Protein AF-A0A914T1E2-F1 (afdb_monomer)

Structure (mmCIF, N/CA/C/O backbone):
data_AF-A0A914T1E2-F1
#
_entry.id   AF-A0A914T1E2-F1
#
loop_
_atom_site.group_PDB
_atom_site.id
_atom_site.type_symbol
_atom_site.label_atom_id
_atom_site.label_alt_id
_atom_site.label_comp_id
_atom_site.label_asym_id
_atom_site.label_entity_id
_atom_site.label_seq_id
_atom_site.pdbx_PDB_ins_code
_atom_site.Cartn_x
_atom_site.Cartn_y
_atom_site.Cartn_z
_atom_site.occupancy
_atom_site.B_iso_or_equiv
_atom_site.auth_seq_id
_atom_site.auth_comp_id
_atom_site.auth_asym_id
_atom_site.auth_atom_id
_atom_site.pdbx_PDB_model_num
ATOM 1 N N . MET A 1 1 ? 23.874 7.854 -19.571 1.00 35.34 1 MET A N 1
ATOM 2 C CA . MET A 1 1 ? 23.083 9.103 -19.576 1.00 35.34 1 MET A CA 1
ATOM 3 C C . MET A 1 1 ? 22.327 9.165 -20.887 1.00 35.34 1 MET A C 1
ATOM 5 O O . MET A 1 1 ? 22.947 9.419 -21.907 1.00 35.34 1 MET A O 1
ATOM 9 N N . VAL A 1 2 ? 21.032 8.847 -20.894 1.00 40.78 2 VAL A N 1
ATOM 10 C CA . VAL A 1 2 ? 20.193 9.049 -22.085 1.00 40.78 2 VAL A CA 1
ATOM 11 C C . VAL A 1 2 ? 19.486 10.383 -21.894 1.00 40.78 2 VAL A C 1
ATOM 13 O O . VAL A 1 2 ? 18.602 10.505 -21.051 1.00 40.78 2 VAL A O 1
ATOM 16 N N . PHE A 1 3 ? 19.952 11.397 -22.621 1.00 44.34 3 PHE A N 1
ATOM 17 C CA . PHE A 1 3 ? 19.283 12.688 -22.729 1.00 44.34 3 PHE A CA 1
ATOM 18 C C . PHE A 1 3 ? 17.982 12.494 -23.516 1.00 44.34 3 PHE A C 1
ATOM 20 O O . PHE A 1 3 ? 18.002 12.184 -24.705 1.00 44.34 3 PHE A O 1
ATOM 27 N N . PHE A 1 4 ? 16.846 12.647 -22.840 1.00 51.22 4 PHE A N 1
ATOM 28 C CA . PHE A 1 4 ? 15.524 12.639 -23.454 1.00 51.22 4 PHE A CA 1
ATOM 29 C C . PHE A 1 4 ? 15.223 14.019 -24.054 1.00 51.22 4 PHE A C 1
ATOM 31 O O . PHE A 1 4 ? 14.837 14.937 -23.336 1.00 51.22 4 PHE A O 1
ATOM 38 N N . HIS A 1 5 ? 15.373 14.172 -25.370 1.00 50.19 5 HIS A N 1
ATOM 39 C CA . HIS A 1 5 ? 14.906 15.356 -26.098 1.00 50.19 5 HIS A CA 1
ATOM 40 C C . HIS A 1 5 ? 13.687 14.995 -26.956 1.00 50.19 5 HIS A C 1
ATOM 42 O O . HIS A 1 5 ? 13.822 14.475 -28.059 1.00 50.19 5 HIS A O 1
ATOM 48 N N . GLY A 1 6 ? 12.483 15.260 -26.437 1.00 64.19 6 GLY A N 1
ATOM 49 C CA . GLY A 1 6 ? 11.242 15.231 -27.218 1.00 64.19 6 GLY A CA 1
ATOM 50 C C . GLY A 1 6 ? 9.964 15.152 -26.363 1.00 64.19 6 GLY A C 1
ATOM 51 O O . GLY A 1 6 ? 9.977 14.519 -25.307 1.00 64.19 6 GLY A O 1
ATOM 52 N N . PRO A 1 7 ? 8.833 15.735 -26.808 1.00 65.69 7 PRO A N 1
ATOM 53 C CA . PRO A 1 7 ? 7.555 15.677 -26.084 1.00 65.69 7 PRO A CA 1
ATOM 54 C C . PRO A 1 7 ? 7.011 14.243 -25.943 1.00 65.69 7 PRO A C 1
ATOM 56 O O . PRO A 1 7 ? 6.382 13.911 -24.942 1.00 65.69 7 PRO A O 1
ATOM 59 N N . PHE A 1 8 ? 7.323 13.365 -26.901 1.00 67.00 8 PHE A N 1
ATOM 60 C CA . PHE A 1 8 ? 6.950 11.945 -26.865 1.00 67.00 8 PHE A CA 1
ATOM 61 C C . PHE A 1 8 ? 7.607 11.178 -25.712 1.00 67.00 8 PHE A C 1
ATOM 63 O O . PHE A 1 8 ? 6.978 10.346 -25.069 1.00 67.00 8 PHE A O 1
ATOM 70 N N . ALA A 1 9 ? 8.863 11.492 -25.409 1.00 67.69 9 ALA A N 1
ATOM 71 C CA . ALA A 1 9 ? 9.599 10.865 -24.323 1.00 67.69 9 ALA A CA 1
ATOM 72 C C . ALA A 1 9 ? 9.061 11.239 -22.936 1.00 67.69 9 ALA A C 1
ATOM 74 O O . ALA A 1 9 ? 8.952 10.390 -22.051 1.00 67.69 9 ALA A O 1
ATOM 75 N N . ALA A 1 10 ? 8.707 12.512 -22.755 1.00 71.88 10 ALA A N 1
ATOM 76 C CA . ALA A 1 10 ? 8.104 12.990 -21.518 1.00 71.88 10 ALA A CA 1
ATOM 77 C C . ALA A 1 10 ? 6.732 12.337 -21.277 1.00 71.88 10 ALA A C 1
ATOM 79 O O . ALA A 1 10 ? 6.429 11.944 -20.151 1.00 71.88 10 ALA A O 1
ATOM 80 N N . ALA A 1 11 ? 5.930 12.155 -22.331 1.00 77.31 11 ALA A N 1
ATOM 81 C CA . ALA A 1 11 ? 4.633 11.488 -22.240 1.00 77.31 11 ALA A CA 1
ATOM 82 C C . ALA A 1 11 ? 4.756 10.020 -21.790 1.00 77.31 11 ALA A C 1
ATOM 84 O O . ALA A 1 11 ? 4.030 9.590 -20.894 1.00 77.31 11 ALA A O 1
ATOM 85 N N . GLU A 1 12 ? 5.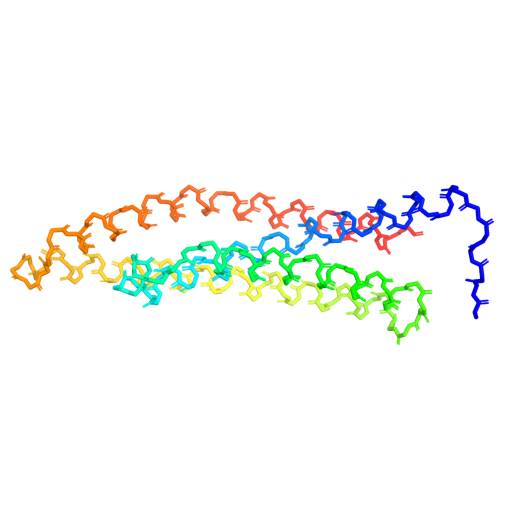706 9.264 -22.345 1.00 78.00 12 GLU A N 1
ATOM 86 C CA . GLU A 1 12 ? 5.944 7.871 -21.943 1.00 78.00 12 GLU A CA 1
ATOM 87 C C . GLU A 1 12 ? 6.436 7.758 -20.489 1.00 78.00 12 GLU A C 1
ATOM 89 O O . GLU A 1 12 ? 5.991 6.880 -19.749 1.00 78.00 12 GLU A O 1
ATOM 94 N N . MET A 1 13 ? 7.270 8.698 -20.033 1.00 78.38 13 MET A N 1
ATOM 95 C CA . MET A 1 13 ? 7.701 8.769 -18.633 1.00 78.38 13 MET A CA 1
ATOM 96 C C . MET A 1 13 ? 6.540 9.044 -17.675 1.00 78.38 13 MET A C 1
ATOM 98 O O . MET A 1 13 ? 6.413 8.375 -16.650 1.00 78.38 13 MET A O 1
ATOM 102 N N . ILE A 1 14 ? 5.660 9.988 -18.015 1.00 82.56 14 ILE A N 1
ATOM 103 C CA . ILE A 1 14 ? 4.472 10.299 -17.207 1.00 82.56 14 ILE A CA 1
ATOM 104 C C . ILE A 1 14 ? 3.549 9.079 -17.119 1.00 82.56 14 ILE A C 1
ATOM 106 O O . ILE A 1 14 ? 3.056 8.756 -16.037 1.00 82.56 14 ILE A O 1
ATOM 110 N N . ARG A 1 15 ? 3.349 8.362 -18.232 1.00 83.19 15 ARG A N 1
ATOM 111 C CA . ARG A 1 15 ? 2.560 7.123 -18.251 1.00 83.19 15 ARG A CA 1
ATOM 112 C C . ARG A 1 15 ? 3.163 6.056 -17.342 1.00 83.19 15 ARG A C 1
ATOM 114 O O . ARG A 1 15 ? 2.433 5.458 -16.555 1.00 83.19 15 ARG A O 1
ATOM 121 N N . LEU A 1 16 ? 4.477 5.849 -17.413 1.00 82.38 16 LEU A N 1
ATOM 122 C CA . LEU A 1 16 ? 5.173 4.866 -16.586 1.00 82.38 16 LEU A CA 1
ATOM 123 C C . LEU A 1 16 ? 5.075 5.209 -15.091 1.00 82.38 16 LEU A C 1
ATOM 125 O O . LEU A 1 16 ? 4.759 4.336 -14.284 1.00 82.38 16 LEU A O 1
ATOM 129 N N . VAL A 1 17 ? 5.254 6.484 -14.726 1.00 86.81 17 VAL A N 1
ATOM 130 C CA . VAL A 1 17 ? 5.055 6.961 -13.346 1.00 86.81 17 VAL A CA 1
ATOM 131 C C . VAL A 1 17 ? 3.617 6.728 -12.892 1.00 86.81 17 VAL A C 1
ATOM 133 O O . VAL A 1 17 ? 3.413 6.239 -11.784 1.00 86.81 17 VAL A O 1
ATOM 136 N N . GLY A 1 18 ? 2.625 7.005 -13.741 1.00 85.00 18 GLY A N 1
ATOM 137 C CA . GLY A 1 18 ? 1.217 6.740 -13.442 1.00 85.00 18 GLY A CA 1
ATOM 138 C C . GLY A 1 18 ? 0.933 5.259 -13.170 1.00 85.00 18 GLY A C 1
ATOM 139 O O . GLY A 1 18 ? 0.284 4.926 -12.178 1.00 85.00 18 GLY A O 1
ATOM 140 N N . CYS A 1 19 ? 1.476 4.355 -13.992 1.00 82.44 19 CYS A N 1
ATOM 141 C CA . CYS A 1 19 ? 1.360 2.912 -13.773 1.00 82.44 19 CYS A CA 1
ATOM 142 C C . CYS A 1 19 ? 2.022 2.477 -12.456 1.00 82.44 19 CYS A C 1
ATOM 144 O O . CYS A 1 19 ? 1.422 1.736 -11.679 1.00 82.44 19 CYS A O 1
ATOM 146 N N . CYS A 1 20 ? 3.224 2.975 -12.155 1.00 83.00 20 CYS A N 1
ATOM 147 C CA . CYS A 1 20 ? 3.893 2.686 -10.886 1.00 83.00 20 CYS A CA 1
ATOM 148 C C . CYS A 1 20 ? 3.140 3.269 -9.679 1.00 83.00 20 CYS A C 1
ATOM 150 O O . CYS A 1 20 ? 3.057 2.618 -8.641 1.00 83.00 20 CYS A O 1
ATOM 152 N N . ALA A 1 21 ? 2.535 4.452 -9.804 1.00 86.44 21 ALA A N 1
ATOM 153 C CA . ALA A 1 21 ? 1.718 5.049 -8.748 1.00 86.44 21 ALA A CA 1
ATOM 154 C C . ALA A 1 21 ? 0.475 4.206 -8.442 1.00 86.44 21 ALA A C 1
ATOM 156 O O . ALA A 1 21 ? 0.078 4.105 -7.280 1.00 86.44 21 ALA A O 1
ATOM 157 N N . PHE A 1 22 ? -0.109 3.554 -9.451 1.00 84.00 22 PHE A N 1
ATOM 158 C CA . PHE A 1 22 ? -1.199 2.601 -9.251 1.00 84.00 22 PHE A CA 1
ATOM 159 C C . PHE A 1 22 ? -0.750 1.366 -8.450 1.00 84.00 22 PHE A C 1
ATOM 161 O O . PHE A 1 22 ? -1.449 0.948 -7.525 1.00 84.00 22 PHE A O 1
ATOM 168 N N . LEU A 1 23 ? 0.460 0.848 -8.705 1.00 83.19 23 LEU A N 1
ATOM 169 C CA . LEU A 1 23 ? 1.031 -0.260 -7.923 1.00 83.19 23 LEU A CA 1
ATOM 170 C C . LEU A 1 23 ? 1.160 0.089 -6.431 1.00 83.19 23 LEU A C 1
ATOM 172 O O . LEU A 1 23 ? 0.872 -0.742 -5.568 1.00 83.19 23 LEU A O 1
ATOM 176 N N . PHE A 1 24 ? 1.527 1.335 -6.120 1.00 85.50 24 PHE A N 1
ATOM 177 C CA . PHE A 1 24 ? 1.644 1.826 -4.745 1.00 85.50 24 PHE A CA 1
ATOM 178 C C . PHE A 1 24 ? 0.315 2.264 -4.108 1.00 85.50 24 PHE A C 1
ATOM 180 O O . PHE A 1 24 ? 0.276 2.518 -2.905 1.00 85.50 24 PHE A O 1
ATOM 187 N N . ALA A 1 25 ? -0.794 2.308 -4.852 1.00 84.31 25 ALA A N 1
ATOM 188 C CA . ALA A 1 25 ? -2.086 2.717 -4.297 1.00 84.31 25 ALA A CA 1
ATOM 189 C C . ALA A 1 25 ? -2.545 1.775 -3.171 1.00 84.31 25 ALA A C 1
ATOM 191 O O . ALA A 1 25 ? -2.965 2.221 -2.104 1.00 84.31 25 ALA A O 1
ATOM 192 N N . CYS A 1 26 ? -2.406 0.463 -3.378 1.00 83.88 26 CYS A N 1
ATOM 193 C CA . CYS A 1 26 ? -2.817 -0.554 -2.411 1.00 83.88 26 CYS A CA 1
ATOM 194 C C . CYS A 1 26 ? -2.074 -0.460 -1.057 1.00 83.88 26 CYS A C 1
ATOM 196 O O . CYS A 1 26 ? -2.753 -0.365 -0.031 1.00 83.88 26 CYS A O 1
ATOM 198 N N . PRO A 1 27 ? -0.724 -0.447 -0.998 1.00 84.44 27 PRO A N 1
ATOM 199 C CA . PRO A 1 27 ? -0.008 -0.257 0.267 1.00 84.44 27 PRO A CA 1
ATOM 200 C C . PRO A 1 27 ? -0.359 1.071 0.947 1.00 84.44 27 PRO A C 1
ATOM 202 O O . PRO A 1 27 ? -0.550 1.102 2.162 1.00 84.44 27 PRO A O 1
ATOM 205 N N . CYS A 1 28 ? -0.525 2.150 0.180 1.00 86.00 28 CYS A N 1
ATOM 206 C CA . CYS A 1 28 ? -0.910 3.453 0.715 1.00 86.00 28 CYS A CA 1
ATOM 207 C C . CYS A 1 28 ? -2.292 3.445 1.390 1.00 86.00 28 CYS A C 1
ATOM 209 O O . CYS A 1 28 ? -2.432 4.005 2.479 1.00 86.00 28 CYS A O 1
ATOM 211 N N . PHE A 1 29 ? -3.288 2.757 0.822 1.00 84.50 29 PHE A N 1
ATOM 212 C CA . PHE A 1 29 ? -4.588 2.573 1.481 1.00 84.50 29 PHE A CA 1
ATOM 213 C C . PHE A 1 29 ? -4.464 1.816 2.807 1.00 84.50 29 PHE A C 1
ATOM 215 O O . PHE A 1 29 ? -5.102 2.180 3.793 1.00 84.50 29 PHE A O 1
ATOM 222 N N . VAL A 1 30 ? -3.626 0.779 2.873 1.00 85.44 30 VAL A N 1
ATOM 223 C CA . VAL A 1 30 ? -3.424 0.028 4.122 1.00 85.44 30 VAL A CA 1
ATOM 224 C C . VAL A 1 30 ? -2.737 0.888 5.185 1.00 85.44 30 VAL A C 1
ATOM 226 O O . VAL A 1 30 ? -3.134 0.834 6.349 1.00 85.44 30 VAL A O 1
ATOM 229 N N . VAL A 1 31 ? -1.777 1.734 4.801 1.00 85.69 31 VAL A N 1
ATOM 230 C CA . VAL A 1 31 ? -1.141 2.707 5.709 1.00 85.69 31 VAL A CA 1
ATOM 231 C C . VAL A 1 31 ? -2.156 3.726 6.232 1.00 85.69 31 VAL A C 1
ATOM 233 O O . VAL A 1 31 ? -2.203 3.981 7.433 1.00 85.69 31 VAL A O 1
ATOM 236 N N . GLU A 1 32 ? -3.020 4.262 5.369 1.00 84.00 32 GLU A N 1
ATOM 237 C CA . GLU A 1 32 ? -4.103 5.164 5.779 1.00 84.00 32 GLU A CA 1
ATOM 238 C C . GLU A 1 32 ? -5.014 4.500 6.830 1.00 84.00 32 GLU A C 1
ATOM 240 O O . GLU A 1 32 ? -5.311 5.091 7.874 1.00 84.00 32 GLU A O 1
ATOM 245 N N . ARG A 1 33 ? -5.385 3.229 6.618 1.00 82.75 33 ARG A N 1
ATOM 246 C CA . ARG A 1 33 ? -6.201 2.456 7.571 1.00 82.75 33 ARG A CA 1
ATOM 247 C C . ARG A 1 33 ? -5.468 2.111 8.859 1.00 82.75 33 ARG A C 1
ATOM 249 O O . ARG A 1 33 ? -6.090 2.091 9.925 1.00 82.75 33 ARG A O 1
ATOM 256 N N . PHE A 1 34 ? -4.165 1.861 8.787 1.00 83.38 34 PHE A N 1
ATOM 257 C CA . PHE A 1 34 ? -3.319 1.681 9.960 1.00 83.38 34 PHE A CA 1
ATOM 258 C C . PHE A 1 34 ? -3.348 2.936 10.839 1.00 83.38 34 PHE A C 1
ATOM 260 O O . PHE A 1 34 ? -3.626 2.847 12.038 1.00 83.38 34 PHE A O 1
ATOM 267 N N . CYS A 1 35 ? -3.173 4.114 10.232 1.00 79.75 35 CYS A N 1
ATOM 268 C CA . CYS A 1 35 ? -3.270 5.395 10.926 1.00 79.75 35 CYS A CA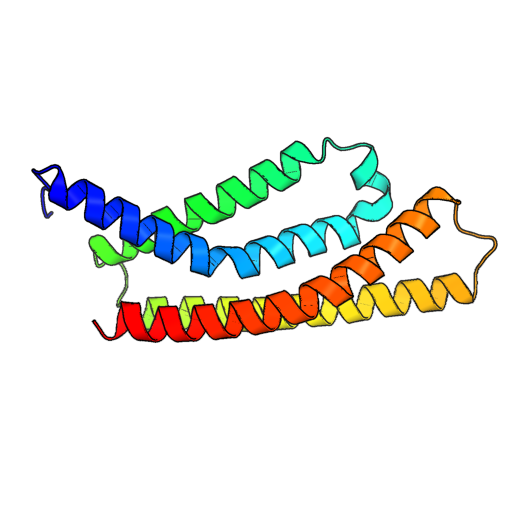 1
ATOM 269 C C . CYS A 1 35 ? -4.663 5.615 11.535 1.00 79.75 35 CYS A C 1
ATOM 271 O O . CYS A 1 35 ? -4.754 5.973 12.708 1.00 79.75 35 CYS A O 1
ATOM 273 N N . ALA A 1 36 ? -5.740 5.339 10.792 1.00 77.88 36 ALA A N 1
ATOM 274 C CA . ALA A 1 36 ? -7.110 5.462 11.301 1.00 77.88 36 ALA A CA 1
ATOM 275 C C . ALA A 1 36 ? -7.392 4.518 12.488 1.00 77.88 36 ALA A C 1
ATOM 277 O O . ALA A 1 36 ? -8.088 4.881 13.434 1.00 77.88 36 ALA A O 1
ATOM 278 N N . THR A 1 37 ? -6.810 3.315 12.471 1.00 77.75 37 THR A N 1
ATOM 279 C CA . THR A 1 37 ? -6.978 2.321 13.540 1.00 77.75 37 THR A CA 1
ATOM 280 C C . THR A 1 37 ? -6.204 2.701 14.808 1.00 77.75 37 THR A C 1
ATOM 282 O O . THR A 1 37 ? -6.710 2.526 15.918 1.00 77.75 37 THR A O 1
ATOM 285 N N . ILE A 1 38 ? -4.978 3.220 14.686 1.00 76.62 38 ILE A N 1
ATOM 286 C CA . ILE A 1 38 ? -4.159 3.606 15.848 1.00 76.62 38 ILE A CA 1
ATOM 287 C C . ILE A 1 38 ? -4.647 4.913 16.466 1.00 76.62 38 ILE A C 1
ATOM 289 O O . ILE A 1 38 ? -4.800 4.996 17.683 1.00 76.62 38 ILE A O 1
ATOM 293 N N . PHE A 1 39 ? -4.919 5.923 15.643 1.00 71.75 39 PHE A N 1
ATOM 294 C CA . PHE A 1 39 ? -5.203 7.275 16.110 1.00 71.75 39 PHE A CA 1
ATOM 295 C C . PHE A 1 39 ? -6.696 7.555 16.306 1.00 71.75 39 PHE A C 1
ATOM 297 O O . PHE A 1 39 ? -7.083 8.705 16.163 1.00 71.75 39 PHE A O 1
ATOM 304 N N . LEU A 1 40 ? -7.525 6.573 16.688 1.00 66.56 40 LEU A N 1
ATOM 305 C CA . LEU A 1 40 ? -8.991 6.725 16.819 1.00 66.56 40 LEU A CA 1
ATOM 306 C C . LEU A 1 40 ? -9.410 8.056 17.488 1.00 66.56 40 LEU A C 1
ATOM 308 O O . LEU A 1 40 ? -10.205 8.811 16.944 1.00 66.56 40 LEU A O 1
ATOM 312 N N . LYS A 1 41 ? -8.775 8.394 18.619 1.00 61.16 41 LYS A N 1
ATOM 313 C CA . LYS A 1 41 ? -9.057 9.605 19.413 1.00 61.16 41 LYS A CA 1
ATOM 314 C C . LYS A 1 41 ? -8.409 10.893 18.879 1.00 61.16 41 LYS A C 1
ATOM 316 O O . LYS A 1 41 ? -8.898 11.981 19.150 1.00 61.16 41 LYS A O 1
ATOM 321 N N . SER A 1 42 ? -7.297 10.782 18.152 1.00 57.22 42 SER A N 1
ATOM 322 C CA . SER A 1 42 ? -6.539 11.928 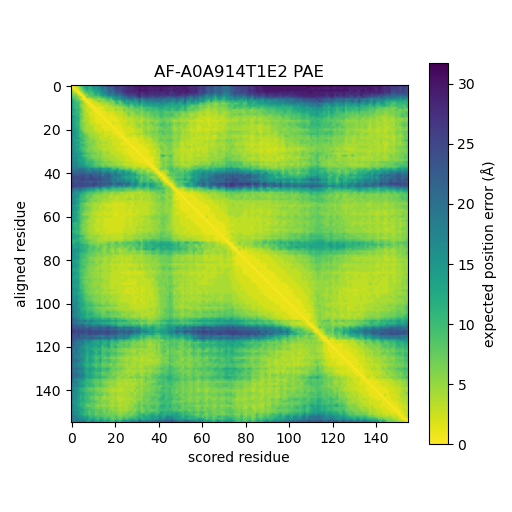17.615 1.00 57.22 42 SER A CA 1
ATOM 323 C C . SER A 1 42 ? -6.907 12.250 16.161 1.00 57.22 42 SER A C 1
ATOM 325 O O . SER A 1 42 ? -6.529 13.299 15.648 1.00 57.22 42 SER A O 1
ATOM 327 N N . TYR A 1 43 ? -7.644 11.355 15.496 1.00 55.59 43 TYR A N 1
ATOM 328 C CA . TYR A 1 43 ? -8.055 11.481 14.100 1.00 55.59 43 TYR A CA 1
ATOM 329 C C . TYR A 1 43 ? -9.108 12.581 13.891 1.00 55.59 43 TYR A C 1
ATOM 331 O O . TYR A 1 43 ? -9.131 13.197 12.831 1.00 55.59 43 TYR A O 1
ATOM 339 N N . GLU A 1 44 ? -9.933 12.883 14.903 1.00 50.06 44 GLU A N 1
ATOM 340 C CA . GLU A 1 44 ? -10.856 14.033 14.880 1.00 50.06 44 GLU A CA 1
ATOM 341 C C . GLU A 1 44 ? -10.129 15.376 15.041 1.00 50.06 44 GLU A C 1
ATOM 343 O O . GLU A 1 44 ? -10.485 16.358 14.392 1.00 50.06 44 GLU A O 1
ATOM 348 N N . THR A 1 45 ? -9.095 15.433 15.886 1.00 56.12 45 THR A N 1
ATOM 349 C CA . THR A 1 45 ? -8.432 16.697 16.255 1.00 56.12 45 THR A CA 1
ATOM 350 C C . THR A 1 45 ? -7.276 17.052 15.317 1.00 56.12 45 THR A C 1
ATOM 352 O O . THR A 1 45 ? -7.009 18.229 15.063 1.00 56.12 45 THR A O 1
ATOM 355 N N . MET A 1 46 ? -6.572 16.055 14.770 1.00 53.62 46 MET A N 1
ATOM 356 C CA . MET A 1 46 ? -5.547 16.277 13.754 1.00 53.62 46 MET A CA 1
ATOM 357 C C . MET A 1 46 ? -6.169 16.313 12.365 1.00 53.62 46 MET A C 1
ATOM 359 O O . MET A 1 46 ? -6.744 15.344 11.890 1.00 53.62 46 MET A O 1
ATOM 363 N N . ARG A 1 47 ? -5.962 17.449 11.698 1.00 59.44 47 ARG A N 1
ATOM 364 C CA . ARG A 1 47 ? -6.336 17.779 10.319 1.00 59.44 47 ARG A CA 1
ATOM 365 C C . ARG A 1 47 ? -6.122 16.585 9.372 1.00 59.44 47 ARG A C 1
ATOM 367 O O . ARG A 1 47 ? -5.038 16.446 8.812 1.00 59.44 47 ARG A O 1
ATOM 374 N N . HIS A 1 48 ? -7.163 15.771 9.189 1.00 66.25 48 HIS A N 1
ATOM 375 C CA . HIS A 1 48 ? -7.284 14.601 8.305 1.00 66.25 48 HIS A CA 1
ATOM 376 C C . HIS A 1 48 ? -6.549 14.779 6.961 1.00 66.25 48 HIS A C 1
ATOM 378 O O . HIS A 1 48 ? -5.824 13.902 6.490 1.00 66.25 48 HIS A O 1
ATOM 384 N N . ASN A 1 49 ? -6.618 15.992 6.411 1.00 72.94 49 ASN A N 1
ATOM 385 C CA . ASN A 1 49 ? -5.957 16.404 5.174 1.00 72.94 49 ASN A CA 1
ATOM 386 C C . ASN A 1 49 ? -4.424 16.243 5.195 1.00 72.94 49 ASN A C 1
ATOM 388 O O . ASN A 1 49 ? -3.830 16.040 4.142 1.00 72.94 49 ASN A O 1
ATOM 392 N N . ARG A 1 50 ? -3.762 16.330 6.358 1.00 79.56 50 ARG A N 1
ATOM 393 C CA . ARG A 1 50 ? -2.307 16.132 6.485 1.00 79.56 50 ARG A CA 1
ATOM 394 C C . ARG A 1 50 ? -1.917 14.666 6.330 1.00 79.56 50 ARG A C 1
ATOM 396 O O . ARG A 1 50 ? -0.930 14.391 5.660 1.00 79.56 50 ARG A O 1
ATOM 403 N N . ILE A 1 51 ? -2.687 13.743 6.912 1.00 80.06 51 ILE A N 1
ATOM 404 C CA . ILE A 1 51 ? -2.433 12.300 6.780 1.00 80.06 51 ILE A CA 1
ATOM 405 C C . ILE A 1 51 ? -2.688 11.877 5.334 1.00 80.06 51 ILE A C 1
ATOM 407 O O . ILE A 1 51 ? -1.824 11.253 4.727 1.00 80.06 51 ILE A O 1
ATOM 411 N N . ILE A 1 52 ? -3.814 12.296 4.746 1.00 82.56 52 ILE A N 1
ATOM 412 C CA . ILE A 1 52 ? -4.100 12.037 3.328 1.00 82.56 52 ILE A CA 1
ATOM 413 C C . ILE A 1 52 ? -3.019 12.643 2.429 1.00 82.56 52 ILE A C 1
ATOM 415 O O . ILE A 1 52 ? -2.492 11.954 1.560 1.00 82.56 52 ILE A O 1
ATOM 419 N N . GLY A 1 53 ? -2.642 13.904 2.657 1.00 85.00 53 GLY A N 1
ATOM 420 C CA . GLY A 1 53 ? -1.588 14.564 1.889 1.00 85.00 53 GLY A CA 1
ATOM 421 C C . GLY A 1 53 ? -0.249 13.830 1.979 1.00 85.00 53 GLY A C 1
ATOM 422 O O . GLY A 1 53 ? 0.416 13.652 0.962 1.00 85.00 53 GLY A O 1
ATOM 423 N N . PHE A 1 54 ? 0.115 13.339 3.167 1.00 87.00 54 PHE A N 1
ATOM 424 C CA . PHE A 1 54 ? 1.315 12.526 3.365 1.00 87.00 54 PHE A CA 1
ATOM 425 C C . PHE A 1 54 ? 1.246 11.197 2.601 1.00 87.00 54 PHE A C 1
ATOM 427 O O . PHE A 1 54 ? 2.206 10.836 1.927 1.00 87.00 54 PHE A O 1
ATOM 434 N N . VAL A 1 55 ? 0.110 10.496 2.645 1.00 87.75 55 VAL A N 1
ATOM 435 C CA . VAL A 1 55 ? -0.084 9.223 1.929 1.00 87.75 55 VAL A CA 1
ATOM 436 C C . VAL A 1 55 ? -0.030 9.419 0.409 1.00 87.75 55 VAL A C 1
ATOM 438 O O . VAL A 1 55 ? 0.620 8.635 -0.281 1.00 87.75 55 VAL A O 1
ATOM 441 N N . ILE A 1 56 ? -0.638 10.489 -0.115 1.00 88.94 56 ILE A N 1
ATOM 442 C CA . ILE A 1 56 ? -0.563 10.847 -1.540 1.00 88.94 56 ILE A CA 1
ATOM 443 C C . ILE A 1 56 ? 0.884 11.169 -1.928 1.00 88.94 56 ILE A C 1
ATOM 445 O O . ILE A 1 56 ? 1.389 10.641 -2.918 1.00 88.94 56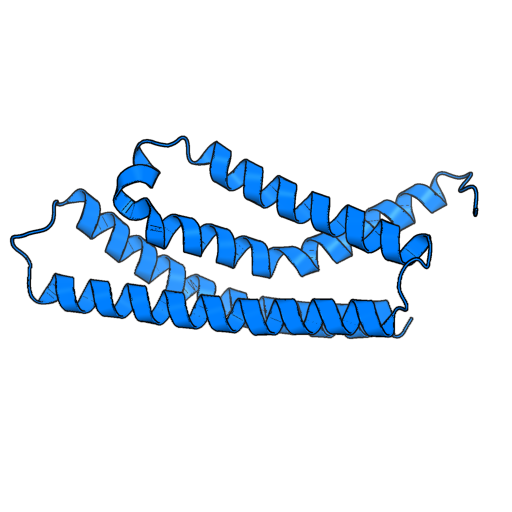 ILE A O 1
ATOM 449 N N . ALA A 1 57 ? 1.583 11.992 -1.142 1.00 90.25 57 ALA A N 1
ATOM 450 C CA . ALA A 1 57 ? 2.984 12.317 -1.399 1.00 90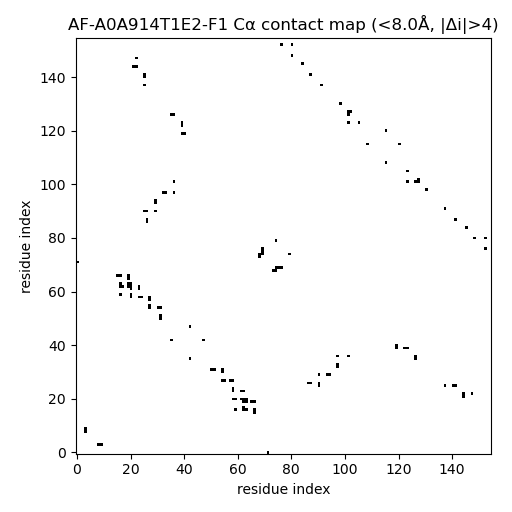.25 57 ALA A CA 1
ATOM 451 C C . ALA A 1 57 ? 3.874 11.064 -1.383 1.00 90.25 57 ALA A C 1
ATOM 453 O O . ALA A 1 57 ? 4.746 10.919 -2.237 1.00 90.25 57 ALA A O 1
ATOM 454 N N . LEU A 1 58 ? 3.618 10.128 -0.465 1.00 89.94 58 LEU A N 1
ATOM 455 C CA . LEU A 1 58 ? 4.326 8.853 -0.384 1.00 89.94 58 LEU A CA 1
ATOM 456 C C . LEU A 1 58 ? 4.043 7.973 -1.609 1.00 89.94 58 LEU A C 1
ATOM 458 O O . LEU A 1 58 ? 4.976 7.392 -2.164 1.00 89.94 58 LEU A O 1
ATOM 462 N N . GLN A 1 59 ? 2.795 7.918 -2.081 1.00 90.94 59 GLN A N 1
ATOM 463 C CA . GLN A 1 59 ? 2.406 7.162 -3.275 1.00 90.94 59 GLN A CA 1
ATOM 464 C C . GLN A 1 59 ? 3.125 7.668 -4.531 1.00 90.94 59 GLN A C 1
ATOM 466 O O . GLN A 1 59 ? 3.768 6.898 -5.242 1.00 90.94 59 GLN A O 1
ATOM 471 N N . TRP A 1 60 ? 3.046 8.970 -4.803 1.00 90.31 60 TRP A N 1
ATOM 472 C CA . TRP A 1 60 ? 3.665 9.552 -5.995 1.00 90.31 60 TRP A CA 1
ATOM 473 C C . TRP A 1 60 ? 5.190 9.615 -5.879 1.00 90.31 60 TRP A C 1
ATOM 475 O O . TRP A 1 60 ? 5.891 9.344 -6.850 1.00 90.31 60 TRP A O 1
ATOM 485 N N . GLY A 1 61 ? 5.719 9.900 -4.687 1.00 90.31 61 GLY A N 1
ATOM 486 C CA . GLY A 1 61 ? 7.157 9.915 -4.430 1.00 90.31 61 GLY A CA 1
ATOM 487 C C . GLY A 1 61 ? 7.801 8.543 -4.632 1.00 90.31 61 GLY A C 1
ATOM 488 O O . GLY A 1 61 ? 8.820 8.438 -5.316 1.00 90.31 61 GLY A O 1
ATOM 489 N N . SER A 1 62 ? 7.184 7.479 -4.107 1.00 88.56 62 SER A N 1
ATOM 490 C CA . SER A 1 62 ? 7.660 6.102 -4.311 1.00 88.56 62 SER A CA 1
ATOM 491 C C . SER A 1 62 ? 7.552 5.655 -5.772 1.00 88.56 62 SER A C 1
ATOM 493 O O . SER A 1 62 ? 8.468 5.001 -6.272 1.00 88.56 62 SER A O 1
ATOM 495 N N . ALA A 1 63 ? 6.507 6.075 -6.492 1.00 88.88 63 ALA A N 1
ATOM 496 C CA . ALA A 1 63 ? 6.373 5.831 -7.927 1.00 88.88 63 ALA A CA 1
ATOM 497 C C . ALA A 1 63 ? 7.486 6.501 -8.743 1.00 88.88 63 ALA A C 1
ATOM 499 O O . ALA A 1 63 ? 8.153 5.835 -9.535 1.00 88.88 63 ALA A O 1
ATOM 500 N N . CYS A 1 64 ? 7.737 7.794 -8.514 1.00 88.88 64 CYS A N 1
ATOM 501 C CA . CYS A 1 64 ? 8.823 8.526 -9.166 1.00 88.88 64 CYS A CA 1
ATOM 502 C C . CYS A 1 64 ? 10.188 7.892 -8.874 1.00 88.88 64 CYS A C 1
ATOM 504 O O . CYS A 1 64 ? 11.001 7.733 -9.784 1.00 88.88 64 CYS A O 1
ATOM 506 N N . LEU A 1 65 ? 10.428 7.480 -7.624 1.00 88.94 65 LEU A N 1
ATOM 507 C CA . LEU A 1 65 ? 11.665 6.809 -7.232 1.00 88.94 65 LEU A CA 1
ATOM 508 C C . LEU A 1 65 ? 11.833 5.457 -7.941 1.00 88.94 65 LEU A C 1
ATOM 510 O O . LEU A 1 65 ? 12.913 5.163 -8.451 1.00 88.94 65 LEU A O 1
ATOM 514 N N . ALA A 1 66 ? 10.772 4.649 -8.021 1.00 85.56 66 ALA A N 1
ATOM 515 C CA . ALA A 1 66 ? 10.805 3.360 -8.709 1.00 85.56 66 ALA A CA 1
ATOM 516 C C . ALA A 1 66 ? 11.119 3.518 -10.206 1.00 85.56 66 ALA A C 1
ATOM 518 O O . ALA A 1 66 ? 11.981 2.809 -10.732 1.00 85.56 66 ALA A O 1
ATOM 519 N N . VAL A 1 67 ? 10.484 4.488 -10.874 1.00 86.25 67 VAL A N 1
ATOM 520 C CA . VAL A 1 67 ? 10.759 4.808 -12.283 1.00 86.25 67 VAL A CA 1
ATOM 521 C C . VAL A 1 67 ? 12.186 5.315 -12.468 1.00 86.25 67 VAL A C 1
ATOM 523 O O . VAL A 1 67 ? 12.885 4.851 -13.366 1.00 86.25 67 VAL A O 1
ATOM 526 N N . TYR A 1 68 ? 12.665 6.201 -11.593 1.00 86.56 68 TYR A N 1
ATOM 527 C CA . TYR A 1 68 ? 14.044 6.687 -11.636 1.00 86.56 68 TYR A CA 1
ATOM 528 C C . TYR A 1 68 ? 15.063 5.541 -11.530 1.00 86.56 68 TYR A C 1
ATOM 530 O O . TYR A 1 68 ? 16.011 5.484 -12.319 1.00 86.56 68 TYR A O 1
ATOM 538 N N . CYS A 1 69 ? 14.857 4.606 -10.597 1.00 84.56 69 CYS A N 1
ATOM 539 C CA . CYS A 1 69 ? 15.708 3.427 -10.431 1.00 84.56 69 CYS A CA 1
ATOM 540 C C . CYS A 1 69 ? 15.694 2.520 -11.670 1.00 84.56 69 CYS A C 1
ATOM 542 O O . CYS A 1 69 ? 16.749 2.013 -12.062 1.00 84.56 69 CYS A O 1
ATOM 544 N N . PHE A 1 70 ? 14.525 2.343 -12.296 1.00 81.94 70 PHE A N 1
ATOM 545 C CA . PHE A 1 70 ? 14.357 1.544 -13.510 1.00 81.94 70 PHE A CA 1
ATOM 546 C C . PHE A 1 70 ? 15.053 2.183 -14.722 1.00 81.94 70 PHE A C 1
ATOM 548 O O . PHE A 1 70 ? 15.884 1.545 -15.369 1.00 81.94 70 PHE A O 1
ATOM 555 N N . CYS A 1 71 ? 14.793 3.463 -14.997 1.00 82.50 71 CYS A N 1
ATOM 556 C CA . CYS A 1 71 ? 15.339 4.165 -16.161 1.00 82.50 71 CYS A CA 1
ATOM 557 C C . CYS A 1 71 ? 16.862 4.335 -16.096 1.00 82.50 71 CYS A C 1
ATOM 559 O O . CYS A 1 71 ? 17.539 4.219 -17.118 1.00 82.50 71 CYS A O 1
ATOM 561 N N . ASN A 1 72 ? 17.417 4.563 -14.903 1.00 83.44 72 ASN A N 1
ATOM 562 C CA . ASN A 1 72 ? 18.865 4.688 -14.716 1.00 83.44 72 ASN A CA 1
ATOM 563 C C . ASN A 1 72 ? 19.576 3.340 -14.524 1.00 83.44 72 ASN A C 1
ATOM 565 O O . ASN A 1 72 ? 20.790 3.327 -14.328 1.00 83.44 72 ASN A O 1
ATOM 569 N N . ARG A 1 73 ? 18.848 2.212 -14.584 1.00 81.94 73 ARG A N 1
ATOM 570 C CA . ARG A 1 73 ? 19.378 0.851 -14.372 1.00 81.94 73 ARG A CA 1
ATOM 571 C C . ARG A 1 73 ? 20.180 0.707 -13.073 1.00 81.94 73 ARG A C 1
ATOM 573 O O . ARG A 1 73 ? 21.123 -0.078 -13.007 1.00 81.94 73 ARG A O 1
ATOM 580 N N . VAL A 1 74 ? 19.794 1.453 -12.037 1.00 83.62 74 VAL A N 1
ATOM 581 C CA . VAL A 1 74 ? 20.450 1.407 -10.719 1.00 83.62 74 VAL A CA 1
ATOM 582 C C . VAL A 1 74 ? 20.263 0.027 -10.088 1.00 83.62 74 VAL A C 1
ATOM 584 O O . VAL A 1 74 ? 21.149 -0.481 -9.408 1.00 83.62 74 VAL A O 1
ATOM 587 N N . ILE A 1 75 ? 19.108 -0.597 -10.338 1.00 82.44 75 ILE A N 1
ATOM 588 C CA . ILE A 1 75 ? 18.719 -1.896 -9.788 1.00 82.44 75 ILE A CA 1
ATOM 589 C C . ILE A 1 75 ? 18.280 -2.807 -10.938 1.00 82.44 75 ILE A C 1
ATOM 591 O O . ILE A 1 75 ? 17.588 -2.369 -11.858 1.00 82.44 75 ILE A O 1
ATOM 595 N N . LYS A 1 76 ? 18.661 -4.091 -10.884 1.00 83.81 76 LYS A N 1
ATOM 596 C CA . LYS A 1 76 ? 18.184 -5.099 -11.843 1.00 83.81 76 LYS A CA 1
ATOM 597 C C . LYS A 1 76 ? 16.666 -5.248 -11.742 1.00 83.81 76 LYS A C 1
ATOM 599 O O . LYS A 1 76 ? 16.127 -5.379 -10.645 1.00 83.81 76 LYS A O 1
ATOM 604 N N . THR A 1 77 ? 15.999 -5.343 -12.885 1.00 79.62 77 THR A N 1
ATOM 605 C CA . THR A 1 77 ? 14.540 -5.469 -12.993 1.00 79.62 77 THR A CA 1
ATOM 606 C C . THR A 1 77 ? 13.960 -6.585 -12.119 1.00 79.62 77 THR A C 1
ATOM 608 O O . THR A 1 77 ? 12.997 -6.360 -11.393 1.00 79.62 77 THR A O 1
ATOM 611 N N . SER A 1 78 ? 14.593 -7.762 -12.094 1.00 80.12 78 SER A N 1
ATOM 612 C CA . SER A 1 78 ? 14.144 -8.897 -11.272 1.00 80.12 78 SER A CA 1
ATOM 613 C C . SER A 1 78 ? 14.156 -8.595 -9.770 1.00 80.12 78 SER A C 1
ATOM 615 O O . SER A 1 78 ? 13.281 -9.052 -9.041 1.00 80.12 78 SER A O 1
ATOM 617 N N . ILE A 1 79 ? 15.123 -7.797 -9.303 1.00 84.50 79 ILE A N 1
ATOM 618 C CA . ILE A 1 79 ? 15.207 -7.383 -7.896 1.00 84.50 79 ILE A CA 1
ATOM 619 C C . ILE A 1 79 ? 14.079 -6.396 -7.586 1.00 84.50 79 ILE A C 1
ATOM 621 O O . ILE A 1 79 ? 13.430 -6.521 -6.553 1.00 84.50 79 ILE A O 1
ATOM 625 N N . LEU A 1 80 ? 13.800 -5.457 -8.496 1.00 82.19 80 LEU A N 1
ATOM 626 C CA . LEU A 1 80 ? 12.713 -4.491 -8.339 1.00 82.19 80 LEU A CA 1
ATOM 627 C C . LEU A 1 80 ? 11.347 -5.194 -8.243 1.00 82.19 80 LEU A C 1
ATOM 629 O O . LEU A 1 80 ? 10.585 -4.914 -7.321 1.00 82.19 80 LEU A O 1
ATOM 633 N N . VAL A 1 81 ? 11.078 -6.164 -9.125 1.00 82.88 81 VAL A N 1
ATOM 634 C CA . VAL A 1 81 ? 9.874 -7.018 -9.065 1.00 82.88 81 VAL A CA 1
ATOM 635 C C . VAL A 1 81 ? 9.785 -7.758 -7.731 1.00 82.88 81 VAL A C 1
ATOM 637 O O . VAL A 1 81 ? 8.722 -7.778 -7.114 1.00 82.88 81 VAL A O 1
ATOM 640 N N .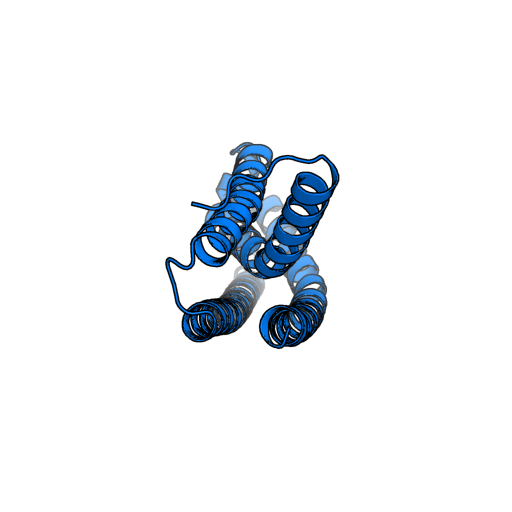 GLY A 1 82 ? 10.899 -8.328 -7.259 1.00 85.00 82 GLY A N 1
ATOM 641 C CA . GLY A 1 82 ? 10.964 -9.001 -5.962 1.00 85.00 82 GLY A CA 1
ATOM 642 C C . GLY A 1 82 ? 10.605 -8.075 -4.798 1.00 85.00 82 GLY A C 1
ATOM 643 O O . GLY A 1 82 ? 9.782 -8.438 -3.961 1.00 85.00 82 GLY A O 1
ATOM 644 N N . ILE A 1 83 ? 11.152 -6.854 -4.779 1.00 86.94 83 ILE A N 1
ATOM 645 C CA . ILE A 1 83 ? 10.835 -5.834 -3.767 1.00 86.94 83 ILE A CA 1
ATOM 646 C C . ILE A 1 83 ? 9.337 -5.508 -3.784 1.00 86.94 83 ILE A C 1
ATOM 648 O O . ILE A 1 83 ? 8.698 -5.518 -2.732 1.00 86.94 83 ILE A O 1
ATOM 652 N N . PHE A 1 84 ? 8.754 -5.275 -4.963 1.00 85.62 84 PHE A N 1
ATOM 653 C CA . PHE A 1 84 ? 7.316 -5.029 -5.090 1.00 85.62 84 PHE A CA 1
ATOM 654 C C . PHE A 1 84 ? 6.479 -6.211 -4.593 1.00 85.62 84 PHE A C 1
ATOM 656 O O . PHE A 1 84 ? 5.531 -6.007 -3.838 1.00 85.62 84 PHE A O 1
ATOM 663 N N . GLY A 1 85 ? 6.850 -7.443 -4.947 1.00 85.06 85 GLY A N 1
ATOM 664 C CA . GLY A 1 85 ? 6.177 -8.648 -4.461 1.00 85.06 85 GLY A CA 1
ATOM 665 C C . GLY A 1 85 ? 6.187 -8.746 -2.932 1.00 85.06 85 GLY A C 1
ATOM 666 O O . GLY A 1 85 ? 5.145 -8.981 -2.321 1.00 85.06 85 GLY A O 1
ATOM 667 N N . VAL A 1 86 ? 7.335 -8.478 -2.301 1.00 88.44 86 VAL A N 1
ATOM 668 C CA . VAL A 1 86 ? 7.465 -8.457 -0.834 1.00 88.44 86 VAL A CA 1
ATOM 669 C C . VAL A 1 86 ? 6.585 -7.372 -0.212 1.00 88.44 86 VAL A C 1
ATOM 671 O O . VAL A 1 86 ? 5.875 -7.653 0.754 1.00 88.44 86 VAL A O 1
ATOM 674 N N . ILE A 1 87 ? 6.564 -6.160 -0.779 1.00 88.94 87 ILE A N 1
ATOM 675 C CA . ILE A 1 87 ? 5.700 -5.065 -0.307 1.00 88.94 87 ILE A CA 1
ATOM 676 C C . ILE A 1 87 ? 4.225 -5.472 -0.373 1.00 88.94 87 ILE A C 1
ATOM 678 O O . ILE A 1 87 ? 3.475 -5.213 0.569 1.00 88.94 87 ILE A O 1
ATOM 682 N N . MET A 1 88 ? 3.796 -6.139 -1.446 1.00 86.19 88 MET A N 1
ATOM 683 C CA . MET A 1 88 ? 2.405 -6.574 -1.610 1.00 86.19 88 MET A CA 1
ATOM 684 C C . MET A 1 88 ? 2.015 -7.655 -0.597 1.00 86.19 88 MET A C 1
ATOM 686 O O . MET A 1 88 ? 0.959 -7.552 0.026 1.00 86.19 88 MET A O 1
ATOM 690 N N . ILE A 1 89 ? 2.882 -8.645 -0.360 1.00 87.81 89 ILE A N 1
ATOM 691 C CA . ILE A 1 89 ? 2.657 -9.671 0.672 1.00 87.81 89 ILE A CA 1
ATOM 692 C C . ILE A 1 89 ? 2.564 -9.017 2.053 1.00 87.81 89 ILE A C 1
ATOM 694 O O . ILE A 1 89 ? 1.622 -9.272 2.804 1.00 87.81 89 ILE A O 1
ATOM 698 N N . PHE A 1 90 ? 3.504 -8.126 2.370 1.00 89.81 90 PHE A N 1
ATOM 699 C CA . PHE A 1 90 ? 3.507 -7.397 3.633 1.00 89.81 90 PHE A CA 1
ATOM 700 C C . PHE A 1 90 ? 2.239 -6.548 3.807 1.00 89.81 90 PHE A C 1
ATOM 702 O O . PHE A 1 90 ? 1.643 -6.537 4.880 1.00 89.81 90 PHE A O 1
ATOM 709 N N . THR A 1 91 ? 1.771 -5.905 2.738 1.00 88.06 91 THR A N 1
ATOM 710 C CA . THR A 1 91 ? 0.529 -5.118 2.725 1.00 88.06 91 THR A CA 1
ATOM 711 C C . THR A 1 91 ? -0.683 -5.969 3.099 1.00 88.06 91 THR A C 1
ATOM 713 O O . THR A 1 91 ? -1.485 -5.560 3.939 1.00 88.06 91 THR A O 1
ATOM 716 N N . ILE A 1 92 ? -0.801 -7.172 2.526 1.00 87.25 92 ILE A N 1
ATOM 717 C CA . ILE A 1 92 ? -1.883 -8.111 2.852 1.00 87.25 92 ILE A CA 1
ATOM 718 C C . ILE A 1 92 ? -1.790 -8.539 4.322 1.00 87.25 92 ILE A C 1
ATOM 720 O O . ILE A 1 92 ? -2.799 -8.522 5.026 1.00 87.25 92 ILE A O 1
ATOM 724 N N . LEU A 1 93 ? -0.590 -8.872 4.810 1.00 90.12 93 LEU A N 1
ATOM 725 C CA . LEU A 1 93 ? -0.384 -9.268 6.207 1.00 90.12 93 LEU A CA 1
ATOM 726 C C . LEU A 1 93 ? -0.795 -8.158 7.183 1.00 90.12 93 LEU A C 1
ATOM 728 O O . LEU A 1 93 ? -1.562 -8.412 8.112 1.00 90.12 93 LEU A O 1
ATOM 732 N N . VAL A 1 94 ? -0.344 -6.922 6.950 1.00 89.62 94 VAL A N 1
ATOM 733 C CA . VAL A 1 94 ? -0.723 -5.763 7.774 1.00 89.62 94 VAL A CA 1
ATOM 734 C C . VAL A 1 94 ? -2.233 -5.547 7.738 1.00 89.62 94 VAL A C 1
ATOM 736 O O . VAL A 1 94 ? -2.841 -5.319 8.784 1.00 89.62 94 VAL A O 1
ATOM 739 N N . PHE A 1 95 ? -2.861 -5.668 6.568 1.00 88.62 95 PHE A N 1
ATOM 740 C CA . PHE A 1 95 ? -4.309 -5.538 6.445 1.00 88.62 95 PHE A CA 1
ATOM 741 C C . PHE A 1 95 ? -5.060 -6.597 7.270 1.00 88.62 95 PHE A C 1
ATOM 743 O O . PHE A 1 95 ? -5.991 -6.257 8.002 1.00 88.62 95 PHE A O 1
ATOM 750 N N . VAL A 1 96 ? -4.633 -7.864 7.230 1.00 88.94 96 VAL A N 1
ATOM 751 C CA . VAL A 1 96 ? -5.226 -8.948 8.035 1.00 88.94 96 VAL A CA 1
ATOM 752 C C . VAL A 1 96 ? -5.050 -8.694 9.535 1.00 88.94 96 VAL A C 1
ATOM 754 O O . VAL A 1 96 ? -6.005 -8.853 10.299 1.00 88.94 96 VAL A O 1
ATOM 757 N N . ILE A 1 97 ? -3.866 -8.246 9.964 1.00 89.69 97 ILE A N 1
ATOM 758 C CA . ILE A 1 97 ? -3.599 -7.890 11.366 1.00 89.69 97 ILE A CA 1
ATOM 759 C C . ILE A 1 97 ? -4.514 -6.747 11.813 1.00 89.69 97 ILE A C 1
ATOM 761 O O . ILE A 1 97 ? -5.133 -6.837 12.873 1.00 89.69 97 ILE A O 1
ATOM 765 N N . LEU A 1 98 ? -4.664 -5.701 10.997 1.00 87.12 98 LEU A N 1
ATOM 766 C CA . LEU A 1 98 ? -5.596 -4.605 11.272 1.00 87.12 98 LEU A CA 1
ATOM 767 C C . LEU A 1 98 ? -7.030 -5.107 11.398 1.00 87.12 98 LEU A C 1
ATOM 769 O O . LEU A 1 98 ? -7.745 -4.709 12.321 1.00 87.12 98 LEU A O 1
ATOM 773 N N . CYS A 1 99 ? -7.425 -6.038 10.529 1.00 86.00 99 CYS A N 1
ATOM 774 C CA . CYS A 1 99 ? -8.744 -6.639 10.605 1.00 86.00 99 CYS A CA 1
ATOM 775 C C . CYS A 1 99 ? -8.965 -7.377 11.920 1.00 86.00 99 CYS A C 1
ATOM 777 O O . CYS A 1 99 ? -10.021 -7.248 12.543 1.00 86.00 99 CYS A O 1
ATOM 779 N N . TRP A 1 100 ? -7.961 -8.129 12.358 1.00 88.06 100 TRP A N 1
ATOM 780 C CA . TRP A 1 100 ? -8.001 -8.842 13.621 1.00 88.06 100 TRP A CA 1
ATOM 781 C C . TRP A 1 100 ? -8.060 -7.887 14.820 1.00 88.06 100 TRP A C 1
ATOM 783 O O . TRP A 1 100 ? -8.926 -8.057 15.678 1.00 88.06 100 TRP A O 1
ATOM 793 N N . ILE A 1 101 ? -7.230 -6.837 14.847 1.00 87.50 101 ILE A N 1
ATOM 794 C CA . ILE A 1 101 ? -7.226 -5.822 15.913 1.00 87.50 101 ILE A CA 1
ATOM 795 C C . ILE A 1 101 ? -8.592 -5.136 16.020 1.00 87.50 101 ILE A C 1
ATOM 797 O O . ILE A 1 101 ? -9.142 -5.044 17.120 1.00 87.50 101 ILE A O 1
ATOM 801 N N . ASN A 1 102 ? -9.169 -4.694 14.900 1.00 85.38 102 ASN A N 1
ATOM 802 C CA . ASN A 1 102 ? -10.468 -4.018 14.899 1.00 85.38 102 ASN A CA 1
ATOM 803 C C . ASN A 1 102 ? -11.598 -4.946 15.364 1.00 85.38 102 ASN A C 1
ATOM 805 O O . ASN A 1 102 ? -12.429 -4.539 16.177 1.00 85.38 102 ASN A O 1
ATOM 809 N N . ASN A 1 103 ? -11.587 -6.216 14.949 1.00 85.69 103 ASN A N 1
ATOM 810 C CA . ASN A 1 103 ? -12.541 -7.216 15.435 1.00 85.69 103 ASN A CA 1
ATOM 811 C C . ASN A 1 103 ? -12.376 -7.503 16.938 1.00 85.69 103 ASN A C 1
ATOM 813 O O . ASN A 1 103 ? -13.367 -7.616 17.659 1.00 85.69 103 ASN A O 1
ATOM 817 N N . CYS A 1 104 ? -11.141 -7.601 17.438 1.00 86.31 104 CYS A N 1
ATOM 818 C CA . CYS A 1 104 ? -10.868 -7.771 18.866 1.00 86.31 104 CYS A CA 1
ATOM 819 C C . CYS A 1 104 ? -11.367 -6.576 19.684 1.00 86.31 104 CYS A C 1
ATOM 821 O O . CYS A 1 104 ? -12.061 -6.773 20.681 1.00 86.31 104 CYS A O 1
ATOM 823 N N . ARG A 1 105 ? -11.092 -5.346 19.233 1.00 83.12 105 ARG A N 1
ATOM 824 C CA . ARG A 1 105 ? -11.594 -4.120 19.871 1.00 83.12 105 ARG A CA 1
ATOM 825 C C . ARG A 1 105 ? -13.118 -4.066 19.882 1.00 83.12 105 ARG A C 1
ATOM 827 O O . ARG A 1 105 ? -13.698 -3.703 20.898 1.00 83.12 105 ARG A O 1
ATOM 834 N N . TYR A 1 106 ? -13.766 -4.488 18.799 1.00 83.00 106 TYR A N 1
ATOM 835 C CA . TYR A 1 106 ? -15.225 -4.548 18.726 1.00 83.00 106 TYR A CA 1
ATOM 836 C C . TYR A 1 106 ? -15.837 -5.570 19.689 1.00 83.00 106 TYR A C 1
ATOM 838 O O . TYR A 1 106 ? -16.832 -5.271 20.345 1.00 83.00 106 TYR A O 1
ATOM 846 N N . ARG A 1 107 ? -15.222 -6.749 19.845 1.00 84.44 107 ARG A N 1
ATOM 847 C CA . ARG A 1 107 ? -15.654 -7.739 20.848 1.00 84.44 107 ARG A CA 1
ATOM 848 C C . ARG A 1 107 ? -15.493 -7.219 22.276 1.00 84.44 107 ARG A C 1
ATOM 850 O O . ARG A 1 107 ? -16.417 -7.342 23.075 1.00 84.44 107 ARG A O 1
ATOM 857 N N . LEU A 1 108 ? -14.356 -6.587 22.577 1.00 82.00 108 LEU A N 1
ATOM 858 C CA . LEU A 1 108 ? -14.115 -5.959 23.879 1.00 82.00 108 LEU A CA 1
ATOM 859 C C . LEU A 1 108 ? -15.133 -4.837 24.159 1.00 82.00 108 LEU A C 1
ATOM 861 O O . LEU A 1 108 ? -15.611 -4.692 25.283 1.00 82.00 108 LEU A O 1
ATOM 865 N N . TYR A 1 109 ? -15.502 -4.079 23.122 1.00 75.31 109 TYR A N 1
ATOM 866 C CA . TYR A 1 109 ? -16.554 -3.065 23.165 1.00 75.31 109 TYR A CA 1
ATOM 867 C C . TYR A 1 109 ? -17.930 -3.661 23.498 1.00 75.31 109 TYR A C 1
ATOM 869 O O . TYR A 1 109 ? -18.606 -3.143 24.386 1.00 75.31 109 TYR A O 1
ATOM 877 N N . GLN A 1 110 ? -18.333 -4.754 22.838 1.00 77.00 110 GLN A N 1
ATOM 878 C CA . GLN A 1 110 ? -19.614 -5.417 23.119 1.00 77.00 110 GLN A CA 1
ATOM 879 C C . GLN A 1 110 ? -19.713 -5.887 24.577 1.00 77.00 110 GLN A C 1
ATOM 881 O O . GLN A 1 110 ? -20.802 -5.893 25.145 1.00 77.00 110 GLN A O 1
ATOM 886 N N . GLN A 1 111 ? -18.581 -6.231 25.196 1.00 80.69 111 GLN A N 1
ATOM 887 C CA . GLN A 1 111 ? -18.514 -6.650 26.596 1.00 80.69 111 GLN A CA 1
ATOM 888 C C . GLN A 1 111 ? -18.480 -5.468 27.587 1.00 80.69 111 GLN A C 1
ATOM 890 O O . GLN A 1 111 ? -19.034 -5.582 28.675 1.00 80.69 111 GLN A O 1
ATOM 895 N N . ASN A 1 112 ? -17.887 -4.321 27.225 1.00 74.50 112 ASN A N 1
ATOM 896 C CA . ASN A 1 112 ? -17.664 -3.171 28.120 1.00 74.50 112 ASN A CA 1
ATOM 897 C C . ASN A 1 112 ? -18.399 -1.888 27.680 1.00 74.50 112 ASN A C 1
ATOM 899 O O . ASN A 1 112 ? -17.817 -0.804 27.574 1.00 74.50 112 ASN A O 1
ATOM 903 N N . LEU A 1 113 ? -19.716 -1.987 27.479 1.00 63.88 113 LEU A N 1
ATOM 904 C CA . LEU A 1 113 ? -20.579 -0.904 26.978 1.00 63.88 113 LEU A CA 1
ATOM 905 C C . LEU A 1 113 ? -20.584 0.389 27.814 1.00 63.88 113 LEU A C 1
ATOM 907 O O . LEU A 1 113 ? -21.018 1.421 27.310 1.00 63.88 113 LEU A O 1
ATOM 911 N N . LYS A 1 114 ? -20.141 0.374 29.076 1.00 63.72 114 LYS A N 1
ATOM 912 C CA . LYS A 1 114 ? -20.150 1.564 29.950 1.00 63.72 114 LYS A CA 1
ATOM 913 C C . LYS A 1 114 ? -18.889 2.435 29.844 1.00 63.72 114 LYS A C 1
ATOM 915 O O . LYS A 1 114 ? -18.926 3.568 30.301 1.00 63.72 114 LYS A O 1
ATOM 920 N N . SER A 1 115 ? -17.806 1.944 29.232 1.00 67.00 115 SER A N 1
ATOM 921 C CA . SER A 1 115 ? -16.502 2.635 29.237 1.00 67.00 115 SER A CA 1
ATOM 922 C C . SER A 1 115 ? -16.254 3.563 28.039 1.00 67.00 115 SER A C 1
ATOM 924 O O . SER A 1 115 ? -15.288 4.318 28.068 1.00 67.00 115 SER A O 1
ATOM 926 N N . PHE A 1 116 ? -17.078 3.497 26.987 1.00 65.56 116 PHE A N 1
ATOM 927 C CA . PHE A 1 116 ? -16.822 4.195 25.719 1.00 65.56 116 PHE A CA 1
ATOM 928 C C . PHE A 1 116 ? -17.804 5.333 25.464 1.00 65.56 116 PHE A C 1
ATOM 930 O O . PHE A 1 116 ? -19.025 5.141 25.585 1.00 65.56 116 PHE A O 1
ATOM 937 N N . CYS A 1 117 ? -17.274 6.472 25.017 1.00 76.44 117 CYS A N 1
ATOM 938 C CA . CYS A 1 117 ? -18.058 7.622 24.571 1.00 76.44 117 CYS A CA 1
ATOM 939 C C . CYS A 1 117 ? -18.843 7.300 23.292 1.00 76.44 117 CYS A C 1
ATOM 941 O O . CYS A 1 117 ? -18.469 6.421 22.517 1.00 76.44 117 CYS A O 1
ATOM 943 N N . LEU A 1 118 ? -19.942 8.024 23.049 1.00 77.00 118 LEU A N 1
ATOM 944 C CA . LEU A 1 118 ? -20.787 7.825 21.865 1.00 77.00 118 LEU A CA 1
ATOM 945 C C . LEU A 1 118 ? -19.981 7.964 20.555 1.00 77.00 118 LEU A C 1
ATOM 947 O O . LEU A 1 118 ? -20.131 7.137 19.659 1.00 77.00 118 LEU A O 1
ATOM 951 N N . SER A 1 119 ? -19.084 8.953 20.479 1.00 77.38 119 SER A N 1
ATOM 952 C CA . SER A 1 119 ? -18.214 9.213 19.321 1.00 77.38 119 SER A CA 1
ATOM 953 C C . SER A 1 119 ? -17.290 8.037 18.992 1.00 77.38 119 SER A C 1
ATOM 955 O O . SER A 1 119 ? -17.238 7.596 17.846 1.00 77.38 119 SER A O 1
ATOM 957 N N . GLU A 1 120 ? -16.638 7.449 19.996 1.00 75.62 120 GLU A N 1
ATOM 958 C CA . GLU A 1 120 ? -15.740 6.299 19.813 1.00 75.62 120 GLU A CA 1
ATOM 959 C C . GLU A 1 120 ? -16.480 5.079 19.244 1.00 75.62 120 GLU A C 1
ATOM 961 O O . GLU A 1 120 ? -15.933 4.325 18.436 1.00 75.62 120 GLU A O 1
ATOM 966 N N . ARG A 1 121 ? -17.753 4.897 19.620 1.00 75.56 121 ARG A N 1
ATOM 967 C CA . ARG A 1 121 ? -18.594 3.806 19.100 1.00 75.56 121 ARG A CA 1
ATOM 968 C C . ARG A 1 121 ? -18.907 3.997 17.627 1.00 75.56 121 ARG A C 1
ATOM 970 O O . ARG A 1 121 ? -18.807 3.040 16.858 1.00 75.56 121 ARG A O 1
ATOM 977 N N . PHE A 1 122 ? -19.269 5.219 17.239 1.00 81.19 122 PHE A N 1
ATOM 978 C CA . PHE A 1 122 ? -19.538 5.541 15.843 1.00 81.19 122 PHE A CA 1
ATOM 979 C C . PHE A 1 122 ? -18.290 5.301 14.989 1.00 81.19 122 PHE A C 1
ATOM 981 O O . PHE A 1 122 ? -18.363 4.538 14.027 1.00 81.19 122 PHE A O 1
ATOM 988 N N . GLN A 1 123 ? -17.132 5.804 15.418 1.00 77.56 123 GLN A N 1
ATOM 989 C CA . GLN A 1 123 ? -15.855 5.622 14.720 1.00 77.56 123 GLN A CA 1
ATOM 990 C C . GLN A 1 123 ? -15.454 4.150 14.577 1.00 77.56 123 GLN A C 1
ATOM 992 O O . GLN A 1 123 ? -15.035 3.716 13.506 1.00 77.56 123 GLN A O 1
ATOM 997 N N . LEU A 1 124 ? -15.592 3.345 15.636 1.00 79.81 124 LEU A N 1
ATOM 998 C CA . LEU A 1 124 ? -15.262 1.922 15.566 1.00 79.81 124 LEU A CA 1
ATOM 999 C C . LEU A 1 124 ? -16.201 1.181 14.602 1.00 79.81 124 LEU A C 1
ATOM 1001 O O . LEU A 1 124 ? -15.745 0.361 13.804 1.00 79.81 124 LEU A O 1
ATOM 1005 N N . SER A 1 125 ? -17.500 1.496 14.639 1.00 81.75 125 SER A N 1
ATOM 1006 C CA . SER A 1 125 ? -18.495 0.900 13.741 1.00 81.75 125 SER A CA 1
ATOM 1007 C C . SER A 1 125 ? -18.250 1.269 12.272 1.00 81.75 125 SER A C 1
ATOM 1009 O O . SER A 1 125 ? -18.342 0.414 11.386 1.00 81.75 125 SER A O 1
ATOM 1011 N N . GLU A 1 126 ? -17.850 2.514 12.019 1.00 82.12 126 GLU A N 1
ATOM 1012 C CA . GLU A 1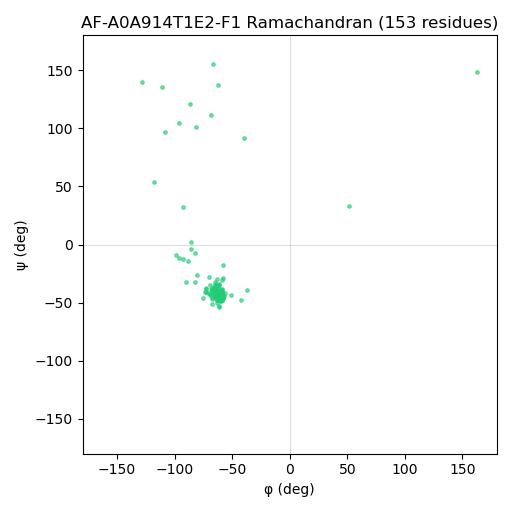 126 ? -17.505 3.023 10.698 1.00 82.12 126 GLU A CA 1
ATOM 1013 C C . GLU A 1 126 ? -16.205 2.405 10.179 1.00 82.12 126 GLU A C 1
ATOM 1015 O O . GLU A 1 126 ? -16.157 1.948 9.035 1.00 82.12 126 GLU A O 1
ATOM 1020 N N . ASN A 1 127 ? -15.179 2.291 11.026 1.00 81.75 127 ASN A N 1
ATOM 1021 C CA . ASN A 1 127 ? -13.926 1.625 10.680 1.00 81.75 127 ASN A CA 1
ATOM 1022 C C . ASN A 1 127 ? -14.156 0.159 10.298 1.00 81.75 127 ASN A C 1
ATOM 1024 O O . ASN A 1 127 ? -13.640 -0.285 9.275 1.00 81.75 127 ASN A O 1
ATOM 1028 N N . LEU A 1 128 ? -14.989 -0.582 11.039 1.00 82.75 128 LEU A N 1
ATOM 1029 C CA . LEU A 1 128 ? -15.350 -1.961 10.687 1.00 82.75 128 LEU A CA 1
ATOM 1030 C C . LEU A 1 128 ? -16.133 -2.063 9.375 1.00 82.75 128 LEU A C 1
ATOM 1032 O O . LEU A 1 128 ? -15.858 -2.951 8.564 1.00 82.75 128 LEU A O 1
ATOM 1036 N N . ARG A 1 129 ? -17.100 -1.166 9.146 1.00 84.31 129 ARG A N 1
ATOM 1037 C CA . ARG A 1 129 ? -17.859 -1.119 7.888 1.00 84.31 129 ARG A CA 1
ATOM 1038 C C . ARG A 1 129 ? -16.931 -0.850 6.705 1.00 84.31 129 ARG A C 1
ATOM 1040 O O . ARG A 1 129 ? -16.977 -1.565 5.705 1.00 84.31 129 ARG A O 1
ATOM 1047 N N . THR A 1 130 ? -16.064 0.145 6.847 1.00 82.62 130 THR A N 1
ATOM 1048 C CA . THR A 1 130 ? -15.134 0.576 5.802 1.00 82.62 130 THR A CA 1
ATOM 1049 C C . THR A 1 130 ? -14.081 -0.491 5.528 1.00 82.62 130 THR A C 1
ATOM 1051 O O . THR A 1 130 ? -13.780 -0.778 4.376 1.00 82.62 130 THR A O 1
ATOM 1054 N N . GLN A 1 131 ? -13.587 -1.168 6.565 1.00 82.94 131 GLN A N 1
ATOM 1055 C CA . GLN A 1 131 ? -12.648 -2.279 6.436 1.00 82.94 131 GLN A CA 1
ATOM 1056 C C . GLN A 1 131 ? -13.243 -3.476 5.681 1.00 82.94 131 GLN A C 1
ATOM 1058 O O . GLN A 1 131 ? -12.543 -4.079 4.872 1.00 82.94 131 GLN A O 1
ATOM 1063 N N . LYS A 1 132 ? -14.524 -3.819 5.890 1.00 82.25 132 LYS A N 1
ATOM 1064 C CA . LYS A 1 132 ? -15.188 -4.882 5.109 1.00 82.25 132 LYS A CA 1
ATOM 1065 C C . LYS A 1 132 ? -15.248 -4.536 3.621 1.00 82.25 132 LYS A C 1
ATOM 1067 O O . LYS A 1 132 ? -14.944 -5.383 2.788 1.00 82.25 132 LYS A O 1
ATOM 1072 N N . MET A 1 133 ? -15.592 -3.290 3.294 1.00 81.94 133 MET A N 1
ATOM 1073 C CA . MET A 1 133 ? -15.616 -2.817 1.906 1.00 81.94 133 MET A CA 1
ATOM 1074 C C . MET A 1 133 ? -14.209 -2.815 1.291 1.00 81.94 133 MET A C 1
ATOM 1076 O O . MET A 1 133 ? -14.006 -3.318 0.187 1.00 81.94 133 MET A O 1
ATOM 1080 N N . LEU A 1 134 ? -13.226 -2.306 2.036 1.00 82.94 134 LEU A N 1
ATOM 1081 C CA . LEU A 1 134 ? -11.831 -2.259 1.610 1.00 82.94 134 LEU A CA 1
ATOM 1082 C C . LEU A 1 134 ? -11.219 -3.645 1.448 1.00 82.94 134 LEU A C 1
ATOM 1084 O O . LEU A 1 134 ? -10.414 -3.808 0.550 1.00 82.94 134 LEU A O 1
ATOM 1088 N N . GLY A 1 135 ? -11.614 -4.652 2.229 1.00 80.31 135 GLY A N 1
ATOM 1089 C CA . GLY A 1 135 ? -11.063 -6.004 2.092 1.00 80.31 135 GLY A CA 1
ATOM 1090 C C . GLY A 1 135 ? -11.273 -6.594 0.700 1.00 80.31 135 GLY A C 1
ATOM 1091 O O . GLY A 1 135 ? -10.335 -7.129 0.109 1.00 80.31 135 GLY A O 1
ATOM 1092 N N . HIS A 1 136 ? -12.468 -6.421 0.130 1.00 80.12 136 HIS A N 1
ATOM 1093 C CA . HIS A 1 136 ? -12.733 -6.830 -1.250 1.00 80.12 136 HIS A CA 1
ATOM 1094 C C . HIS A 1 136 ? -11.904 -6.019 -2.254 1.00 80.12 136 HIS A C 1
ATOM 1096 O O . HIS A 1 136 ? -11.311 -6.596 -3.164 1.00 80.12 136 HIS A O 1
ATOM 1102 N N . LEU A 1 137 ? -11.805 -4.700 -2.061 1.00 83.06 137 LEU A N 1
ATOM 1103 C CA . LEU A 1 137 ? -11.007 -3.828 -2.927 1.00 83.06 137 LEU A CA 1
ATOM 1104 C C . LEU A 1 137 ? -9.513 -4.164 -2.868 1.00 83.06 137 LEU A C 1
ATOM 1106 O O . LEU A 1 137 ? -8.872 -4.227 -3.908 1.00 83.06 137 LEU A O 1
ATOM 1110 N N . THR A 1 138 ? -8.963 -4.433 -1.685 1.00 80.94 138 THR A N 1
ATOM 1111 C CA . THR A 1 138 ? -7.559 -4.805 -1.482 1.00 80.94 138 THR A CA 1
ATOM 1112 C C . THR A 1 138 ? -7.224 -6.094 -2.224 1.00 80.94 138 THR A C 1
ATOM 1114 O O . THR A 1 138 ? -6.207 -6.138 -2.902 1.00 80.94 138 THR A O 1
ATOM 1117 N N . ILE A 1 139 ? -8.086 -7.116 -2.184 1.00 79.25 139 ILE A N 1
ATOM 1118 C CA . ILE A 1 139 ? -7.855 -8.369 -2.924 1.00 79.25 139 ILE A CA 1
ATOM 1119 C C . ILE A 1 139 ? -7.842 -8.116 -4.439 1.00 79.25 139 ILE A C 1
ATOM 1121 O O . ILE A 1 139 ? -6.921 -8.557 -5.129 1.00 79.25 139 ILE A O 1
ATOM 1125 N N . VAL A 1 140 ? -8.828 -7.373 -4.953 1.00 84.25 140 VAL A N 1
ATOM 1126 C CA . VAL A 1 140 ? -8.926 -7.040 -6.384 1.00 84.25 140 VAL A CA 1
ATOM 1127 C C . VAL A 1 140 ? -7.724 -6.209 -6.842 1.00 84.25 140 VAL A C 1
ATOM 1129 O O . VAL A 1 140 ? -7.113 -6.522 -7.862 1.00 84.25 140 VAL A O 1
ATOM 1132 N N . LEU A 1 141 ? -7.343 -5.188 -6.072 1.00 84.69 141 LEU A N 1
ATOM 1133 C CA . LEU A 1 141 ? -6.194 -4.331 -6.362 1.00 84.69 141 LEU A CA 1
ATOM 1134 C C . LEU A 1 141 ? -4.874 -5.097 -6.276 1.00 84.69 141 LEU A C 1
ATOM 1136 O O . LEU A 1 141 ? -4.012 -4.906 -7.128 1.00 84.69 141 LEU A O 1
ATOM 1140 N N . CYS A 1 142 ? -4.714 -6.004 -5.309 1.00 80.88 142 CYS A N 1
ATOM 1141 C CA . CYS A 1 142 ? -3.544 -6.875 -5.241 1.00 80.88 142 CYS A CA 1
ATOM 1142 C C . CYS A 1 142 ? -3.430 -7.762 -6.483 1.00 80.88 142 CYS A C 1
ATOM 1144 O O . CYS A 1 142 ? -2.352 -7.837 -7.070 1.00 80.88 142 CYS A O 1
ATOM 1146 N N . GLY A 1 143 ? -4.532 -8.378 -6.922 1.00 80.62 143 GLY A N 1
ATOM 1147 C CA . GLY A 1 143 ? -4.561 -9.166 -8.156 1.00 80.62 143 GLY A CA 1
ATOM 1148 C C . GLY A 1 143 ? -4.210 -8.334 -9.393 1.00 80.62 143 GLY A C 1
ATOM 1149 O O . GLY A 1 143 ? -3.338 -8.718 -10.173 1.00 80.62 143 GLY A O 1
ATOM 1150 N N . ALA A 1 144 ? -4.825 -7.157 -9.535 1.00 83.81 144 ALA A N 1
ATOM 1151 C CA . ALA A 1 144 ? -4.556 -6.234 -10.637 1.00 83.81 144 ALA A CA 1
ATOM 1152 C C . ALA A 1 144 ? -3.093 -5.757 -10.658 1.00 83.81 144 ALA A C 1
ATOM 1154 O O . ALA A 1 144 ? -2.465 -5.727 -11.716 1.00 83.81 144 ALA A O 1
ATOM 1155 N N . ASN A 1 145 ? -2.523 -5.449 -9.492 1.00 84.19 145 ASN A N 1
ATOM 1156 C CA . ASN A 1 145 ? -1.132 -5.024 -9.363 1.00 84.19 145 ASN A CA 1
ATOM 1157 C C . ASN A 1 145 ? -0.148 -6.147 -9.704 1.00 84.19 145 ASN A C 1
ATOM 1159 O O . ASN A 1 145 ? 0.855 -5.884 -10.360 1.00 84.19 145 ASN A O 1
ATOM 1163 N N . MET A 1 146 ? -0.437 -7.399 -9.334 1.00 78.88 146 MET A N 1
ATOM 1164 C CA . MET A 1 146 ? 0.401 -8.542 -9.721 1.00 78.88 146 MET A CA 1
ATOM 1165 C C . MET A 1 146 ? 0.383 -8.769 -11.238 1.00 78.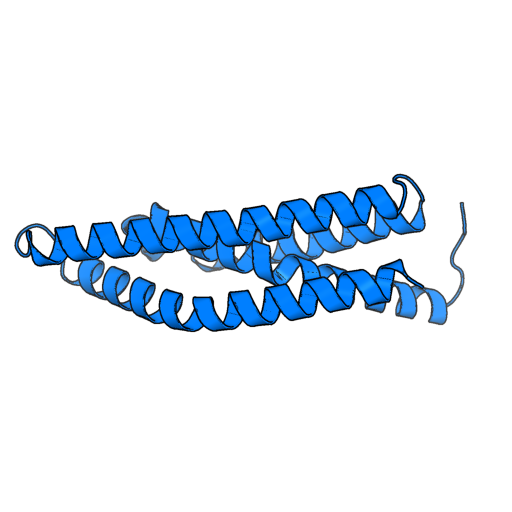88 146 MET A C 1
ATOM 1167 O O . MET A 1 146 ? 1.439 -8.966 -11.836 1.00 78.88 146 MET A O 1
ATOM 1171 N N . LEU A 1 147 ? -0.784 -8.660 -11.883 1.00 81.62 147 LEU A N 1
ATOM 1172 C CA . LEU A 1 147 ? -0.884 -8.717 -13.347 1.00 81.62 147 LEU A CA 1
ATOM 1173 C C . LEU A 1 147 ? -0.115 -7.568 -14.011 1.00 81.62 147 LEU A C 1
ATOM 1175 O O . LEU A 1 147 ? 0.621 -7.784 -14.971 1.00 81.62 147 LEU A O 1
ATOM 1179 N N . CYS A 1 148 ? -0.241 -6.354 -13.475 1.00 79.62 148 CYS A N 1
ATOM 1180 C CA . CYS A 1 148 ? 0.450 -5.175 -13.984 1.00 79.62 148 CYS A CA 1
ATOM 1181 C C . CYS A 1 148 ? 1.978 -5.302 -13.854 1.00 79.62 148 CYS A C 1
ATOM 1183 O O . CYS A 1 148 ? 2.691 -5.002 -14.809 1.00 79.62 148 CYS A O 1
ATOM 1185 N N . LEU A 1 149 ? 2.483 -5.830 -12.731 1.00 78.00 149 LEU A N 1
ATOM 1186 C CA . LEU A 1 149 ? 3.904 -6.146 -12.550 1.00 78.00 149 LEU A CA 1
ATOM 1187 C C . LEU A 1 149 ? 4.399 -7.131 -13.614 1.00 78.00 149 LEU A C 1
ATOM 1189 O O . LEU A 1 149 ? 5.434 -6.890 -14.228 1.00 78.00 149 LEU A O 1
ATOM 1193 N N . ILE A 1 150 ? 3.651 -8.205 -13.876 1.00 75.94 150 ILE A N 1
ATOM 1194 C CA . ILE A 1 150 ? 4.022 -9.192 -14.899 1.00 75.94 150 ILE A CA 1
ATOM 1195 C C . ILE A 1 150 ? 4.084 -8.534 -16.283 1.00 75.94 150 ILE A C 1
ATOM 1197 O O . ILE A 1 150 ? 5.050 -8.746 -17.007 1.00 75.94 150 ILE A O 1
ATOM 1201 N N . VAL A 1 151 ? 3.095 -7.714 -16.649 1.00 77.81 151 VAL A N 1
ATOM 1202 C CA . VAL A 1 151 ? 3.029 -7.069 -17.973 1.00 77.81 151 VAL A CA 1
ATOM 1203 C C . VAL A 1 151 ? 4.118 -6.011 -18.162 1.00 77.81 151 VAL A C 1
ATOM 1205 O O . VAL A 1 151 ? 4.718 -5.949 -19.232 1.00 77.81 151 VAL A O 1
ATOM 1208 N N . ILE A 1 152 ? 4.383 -5.180 -17.150 1.00 71.38 152 ILE A N 1
ATOM 1209 C CA . ILE A 1 152 ? 5.395 -4.115 -17.235 1.00 71.38 152 ILE A CA 1
ATOM 1210 C C . ILE A 1 152 ? 6.802 -4.705 -17.308 1.00 71.38 152 ILE A C 1
ATOM 1212 O O . ILE A 1 152 ? 7.637 -4.179 -18.035 1.00 71.38 152 ILE A O 1
ATOM 1216 N N . PHE A 1 153 ? 7.067 -5.780 -16.564 1.00 66.31 153 PHE A N 1
ATOM 1217 C CA . PHE A 1 153 ? 8.418 -6.312 -16.409 1.00 66.31 153 PHE A CA 1
ATOM 1218 C C . PHE A 1 153 ? 8.756 -7.506 -17.317 1.00 66.31 153 PHE A C 1
ATOM 1220 O O . PHE A 1 153 ? 9.929 -7.866 -17.389 1.00 66.31 153 PHE A O 1
ATOM 1227 N N . ASN A 1 154 ? 7.782 -8.090 -18.031 1.00 66.50 154 ASN A N 1
ATOM 1228 C CA . ASN A 1 154 ? 8.041 -9.001 -19.163 1.00 66.50 154 ASN A CA 1
ATOM 1229 C C . ASN A 1 154 ? 8.245 -8.276 -20.505 1.00 66.50 154 ASN A C 1
ATOM 1231 O O . ASN A 1 154 ? 8.493 -8.939 -21.512 1.00 66.50 154 ASN A O 1
ATOM 1235 N N . ARG A 1 155 ? 8.094 -6.950 -20.541 1.00 58.50 155 ARG A N 1
ATOM 1236 C CA . ARG A 1 155 ? 8.302 -6.128 -21.736 1.00 58.50 155 ARG A CA 1
ATOM 1237 C C . ARG A 1 155 ? 9.701 -5.523 -21.746 1.00 58.50 155 ARG A C 1
ATOM 1239 O O . ARG A 1 155 ? 10.251 -5.402 -22.860 1.00 58.50 155 ARG A O 1
#

Secondary structure (DSSP, 8-state):
-----SHHHHHHHHHHHHHHHHHHHHHHHHHHHHHHHHTTTTTTTS-HHHHHHHHHHHHHHHHHHHHHHHHTT-S-HHHHHHHHHHHHHHHHHHHHHHHHHHHHHHHHHHH-TTSS-HHHHHHHHHHHHHHHHHHHHHHHHHHHHHHHHHHHH--

pLDDT: mean 79.15, std 10.49, range [35.34, 90.94]

Sequence (155 aa):
MVFFHGPFAAAEMIRLVGCCAFLFACPCFVVERFCATIFLKSYETMRHNRIIGFVIALQWGSACLAVYCFCNRVIKTSILVGIFGVIMIFTILVFVILCWINNCRYRLYQQNLKSFCLSERFQLSENLRTQKMLGHLTIVLCGANMLCLIVIFNR

Radius of gyration: 19.28 Å; Cα contacts (8 Å, |Δi|>4): 75; chains: 1; bounding box: 44×27×57 Å

Foldseek 3Di:
DDDDDDPVVVVVLVVQLVLQLLLLPLLLVLVLLVCCLVCVPCCVVPDVVVSVVVSSCVSSVVSNVLSVCVVVVVDDLVVSLVVSVVSLVVSVVSLVVSLVSLVVVVVVCVVCVPPDDPSSVVSSVVSNVVSVVVVVVSVVSSVVSNVSSCVVSVD

Solvent-accessible surface area (backbone atoms only — not comparable to full-atom values): 8620 Å² total; per-residue (Å²): 137,86,84,81,87,53,75,68,56,55,52,53,50,52,52,52,32,52,56,40,24,57,56,35,44,58,51,37,52,46,51,54,49,50,50,55,67,71,33,62,84,50,51,80,75,45,66,58,66,57,58,52,50,49,42,51,49,50,24,50,49,53,12,50,49,53,47,50,35,55,76,67,60,75,50,59,68,71,58,54,54,49,53,52,52,51,51,51,54,49,37,52,53,54,46,53,50,51,52,50,53,53,52,51,52,50,53,54,42,74,74,44,70,87,80,62,56,74,67,60,53,53,52,52,54,48,51,54,54,50,47,58,59,44,52,59,49,50,55,53,47,51,54,52,38,54,53,47,51,52,58,65,73,77,105

Mean predicted aligned error: 7.89 Å

Nearest PDB structures (foldseek):
  8iw1-assembly1_R  TM=5.785E-01  e=8.793E-02  Mus musculus
  9ijd-assembly1_R  TM=5.208E-01  e=1.458E-01  Homo sapiens
  7e33-assembly1_R  TM=5.104E-01  e=4.664E-01  Escherichia coli
  8yrj-assembly1_B  TM=4.176E-01  e=1.282E+00  Mus musculus
  8d9p-assembly1_A  TM=4.413E-01  e=2.879E+00  synthetic construct

=== Feature glossary ===
Key to the feature types in this record:

pLDDT. pLDDT is the predicted lDDT-Cα score: AlphaFold's confidence that the local environment of each residue (all inter-atomic distances within 15 Å) is correctly placed. It is a per-residue number between 0 and 100, with higher meaning more reliable.

Radius of gyration, Cα contacts, bounding box. The geometric summary reports three shape descriptors. Rg (radius of gyration) measures how spread out the Cα atoms are about their centre of mass; compact globular proteins have small Rg, elongated or unfolded ones large. Cα contacts (<8 Å, |i−j|>4) count long-range residue pairs in spatial proximity — high for tightly packed folds, near zero for rods or random coil. The bounding-box extents give the protein's footprint along x, y, z in Å.

Backbone torsions (φ/ψ). Backbone dihedral angles. Every residue except chain termini has a φ (preceding-C → N → Cα → C) and a ψ (N → Cα → C → next-N). They are reported in degrees following the IUPAC sign convention. Secondary structure is essentially a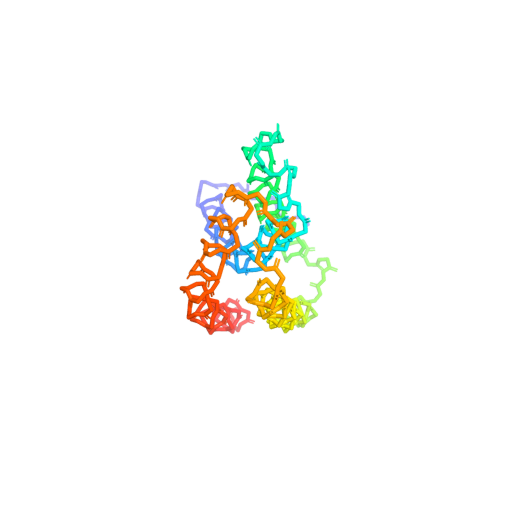 statement about which (φ, ψ) basin each residue occupies.

Contact-map, Ramachandran, and PAE plots. Plot images: a contact map (which residues are close in 3D, as an N×N binary image), a Ramachandran scatter (backbone torsion angles, revealing secondary-structure composition at a glance), and — for AlphaFold structures — a PAE heatmap (pairwise prediction confidence).

Predicted aligned error. Predicted Aligned Error (PAE) is an AlphaFold confidence matrix: entry (i, j) is the expected error in the position of residue j, in ångströms, when the prediction is superimposed on the true structure at residue i. Low PAE within a block of residues means that block is internally rigid and well-predicted; high PAE between two blocks means their relative placement is uncertain even if each block individually is confident.

Secondary structure (3-state, P-SEA). Three-state secondary structure (P-SEA) collapses the eight DSSP classes into helix (a), strand (b), and coil (c). P-SEA assigns these from Cα geometry alone — distances and angles — without requiring backbone oxygens, so it works on any Cα trace.

Solvent-accessible surface area. Solvent-accessible surface area (SASA) is the area in Å² traced out by the centre of a 1.4 Å probe sphere (a water molecule) rolled over the protein's van der Waals surface (Shrake–Rupley / Lee–Richards construction). Buried residues have near-zero SASA; fully exposed residues can exceed 200 Å². The total SASA scales roughly with the number of surface residues.

Foldseek 3Di. The Foldseek 3Di string encodes local tertiary geometry as a 20-letter alphabet — one character per residue — derived from the relative positions of nearby Cα atoms. Unlike the amino-acid sequence, 3Di is a direct function of the 3D structure, so two proteins with the same fold have similar 3Di strings even at low sequence identity.

B-factor. For experimental (PDB) structures, the B-factor (temperature factor) quantifies the positional spread of each atom in the crystal — a combination of thermal vibration and static disorder — in units of Å². High B-factors mark flexible loops or poorly resolved regions; low B-factors mark the rigid, well-ordered core.

mmCIF coordinates. The mmCIF block holds the 3D Cartesian coordinates of each backbone atom (N, Cα, C, O) in ångströms. mmCIF is the PDB's canonical archive format — a tagged-loop text representation of the atomic model.

InterPro / GO / CATH / organism. Functional annotations link the protein to curated databases. InterPro entries identify conserved domains and families by matching the sequence against member-database signatures (Pfam, PROSITE, CDD, …). Gene Ontology (GO) terms describe molecular function, biological process, and cellular component in a controlled vocabulary. CATH places the structure in a hierarchical fold classification (Class/Architecture/Topology/Homologous-superfamily). The organism is the source species.

Rendered structure images. Structure images are PyMOL renders from six orthogonal camera directions. Cartoon representation draws helices as coils and strands as arrows; sticks shows the backbone as bonds; surface shows the solvent-excluded envelope. Rainbow coloring maps sequence position to hue (blue→red, N→C); chain coloring assigns a distinct color per polypeptide.

Sequence. This is the polypeptide sequence — one letter per residue, N-terminus first. Length ranges from a few dozen residues for small domains to over a thousand for large multi-domain proteins.

Secondary structure (8-state, DSSP). The SS8 string is DSSP's per-residue secondary-structure call. α-helix (H) means an i→i+4 H-bond ladder; β-strand (E) means the residue participates in a β-sheet; 3₁₀ (G) and π (I) are tighter and wider helices; T/S are turns/bends; '-' is loop.

Nearest PDB structures. Structural nearest neighbors (via Foldseek easy-search vs the PDB). Reported per hit: target PDB id, E-value, and alignment TM-score. A TM-score above ~0.5 is the conventional threshold for 'same fold'.